Protein AF-A0A226C1H2-F1 (afdb_monomer_lite)

Radius of gyration: 16.89 Å; chains: 1; bounding box: 39×35×53 Å

pLDDT: mean 73.74, std 10.37, range [38.91, 86.12]

Sequence (134 aa):
MRVECQKGVIKIKFKDRIYLGAISGLIAGTPSKLMNYFSYKKGLTDFEYVHIAFAYLLSRTGRDKAMFKGFGVGALAFVFIYGLTSKLKEFPQSEKPLAHLLSFLDHVTFGSFCGLLVSKLGDDLLFSKTQSKK

Secondary structure (DSSP, 8-state):
-EEEEETTEEEEEB--HHHHHHHHHHHHHHHHHHHHHHHHTTT--------HHHHHHHHHH-STTHHHHHHHHHHHHHHHHHHHHTTSTTS---S-HHHHHHHHHHHHHHHHHHHHHHHHHB-GGGS-------

Foldseek 3Di:
DDWDQDPNDTAAADADLQVLLVVLLVVLVVVLVVLVVVCVVVPQDDDDDDRSVLSVCCLEVHLVPLLVVLQVVLQVVLCVCCVVVVVVPPDDDDPDPVSSVSSSVSSRSSSSSSSVSSSRRHDPNSHDPPDPDD

Organism: NCBI:txid759412

Structure (mmCIF, N/CA/C/O backbone):
data_AF-A0A226C1H2-F1
#
_entry.id   AF-A0A226C1H2-F1
#
loop_
_atom_site.group_PDB
_atom_site.id
_atom_site.type_symbol
_atom_site.label_atom_id
_atom_site.label_alt_id
_atom_site.label_comp_id
_atom_site.label_asym_id
_atom_site.label_entity_id
_atom_site.label_seq_id
_atom_site.pdbx_PDB_ins_code
_atom_site.Cartn_x
_atom_site.Cartn_y
_atom_site.Cartn_z
_atom_site.occupancy
_atom_site.B_iso_or_equiv
_atom_site.auth_seq_id
_atom_site.auth_comp_id
_atom_site.auth_asym_id
_atom_site.auth_atom_id
_atom_site.pdbx_PDB_model_num
ATOM 1 N N . MET A 1 1 ? -20.307 0.923 6.833 1.00 66.38 1 MET A N 1
ATOM 2 C CA . MET A 1 1 ? -19.634 2.233 6.990 1.00 66.38 1 MET A CA 1
ATOM 3 C C . MET A 1 1 ? -20.172 2.891 8.252 1.00 66.38 1 MET A C 1
ATOM 5 O O . MET A 1 1 ? -21.358 2.738 8.513 1.00 66.38 1 MET A O 1
ATOM 9 N N . ARG A 1 2 ? -19.331 3.543 9.060 1.00 73.69 2 ARG A N 1
ATOM 10 C CA . ARG A 1 2 ? -19.756 4.332 10.225 1.00 73.69 2 ARG A CA 1
ATOM 11 C C . ARG A 1 2 ? -19.307 5.777 10.020 1.00 73.69 2 ARG A C 1
ATOM 13 O O . ARG A 1 2 ? -18.159 6.009 9.650 1.00 73.69 2 ARG A O 1
ATOM 20 N N . VAL A 1 3 ? -20.211 6.723 10.240 1.00 71.62 3 VAL A N 1
ATOM 21 C CA . VAL A 1 3 ? -19.914 8.157 10.229 1.00 71.62 3 VAL A CA 1
ATOM 22 C C . VAL A 1 3 ? -19.953 8.629 11.675 1.00 71.62 3 VAL A C 1
ATOM 24 O O . VAL A 1 3 ? -20.978 8.492 12.336 1.00 71.62 3 VAL A O 1
ATOM 27 N N . GLU A 1 4 ? -18.830 9.122 12.186 1.00 74.94 4 GLU A N 1
ATOM 28 C CA . GLU A 1 4 ? -18.734 9.679 13.536 1.00 74.94 4 GLU A CA 1
ATOM 29 C C . GLU A 1 4 ? -18.440 11.175 13.424 1.00 74.94 4 GLU A C 1
ATOM 31 O O . GLU A 1 4 ? -17.444 11.579 12.822 1.00 74.94 4 GLU A O 1
ATOM 36 N N . CYS A 1 5 ? -19.306 12.010 13.997 1.00 60.97 5 CYS A N 1
ATOM 37 C CA . CYS A 1 5 ? -19.030 13.433 14.135 1.00 60.97 5 CYS A CA 1
ATOM 38 C C . CYS A 1 5 ? -18.299 13.644 15.463 1.00 60.97 5 CYS A C 1
ATOM 40 O O . CYS A 1 5 ? -18.883 13.482 16.534 1.00 60.97 5 CYS A O 1
ATOM 42 N N . GLN A 1 6 ? -17.007 13.967 15.403 1.00 64.31 6 GLN A N 1
ATOM 43 C CA . GLN A 1 6 ? -16.213 14.284 16.588 1.00 64.31 6 GLN A CA 1
ATOM 44 C C . GLN A 1 6 ? -15.654 15.698 16.454 1.00 64.31 6 GLN A C 1
ATOM 46 O O . GLN A 1 6 ? -14.881 15.969 15.538 1.00 64.31 6 GLN A O 1
ATOM 51 N N . LYS A 1 7 ? -16.013 16.585 17.393 1.00 69.25 7 LYS A N 1
ATOM 52 C CA . LYS A 1 7 ? -15.537 17.982 17.448 1.00 69.25 7 LYS A CA 1
ATOM 53 C C . LYS A 1 7 ? -15.734 18.754 16.127 1.00 69.25 7 LYS A C 1
ATOM 55 O O . LYS A 1 7 ? -14.828 19.442 15.676 1.00 69.25 7 LYS A O 1
ATOM 60 N N . GLY A 1 8 ? -16.890 18.596 15.480 1.00 72.81 8 GLY A N 1
ATOM 61 C CA . GLY A 1 8 ? -17.215 19.294 14.227 1.00 72.81 8 GLY A CA 1
ATOM 62 C C . GLY A 1 8 ? -16.551 18.730 12.963 1.00 72.81 8 GLY A C 1
ATOM 63 O O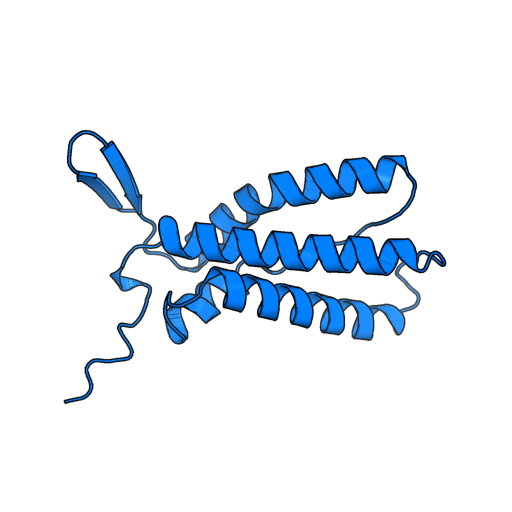 . GLY A 1 8 ? -16.794 19.248 11.879 1.00 72.81 8 GLY A O 1
ATOM 64 N N . VAL A 1 9 ? -15.756 17.657 13.067 1.00 71.50 9 VAL A N 1
ATOM 65 C CA . VAL A 1 9 ? -15.160 16.971 11.912 1.00 71.50 9 VAL A CA 1
ATOM 66 C C . VAL A 1 9 ? -15.896 15.657 11.660 1.00 71.50 9 VAL A C 1
ATOM 68 O O . VAL A 1 9 ? -15.991 14.801 12.545 1.00 71.50 9 VAL A O 1
ATOM 71 N N . ILE A 1 10 ? -16.393 15.485 10.434 1.00 75.69 10 ILE A N 1
ATOM 72 C CA . ILE A 1 10 ? -17.019 14.244 9.974 1.00 75.69 10 ILE A CA 1
ATOM 73 C C . ILE A 1 10 ? -15.911 13.214 9.713 1.00 75.69 10 ILE A C 1
ATOM 75 O O .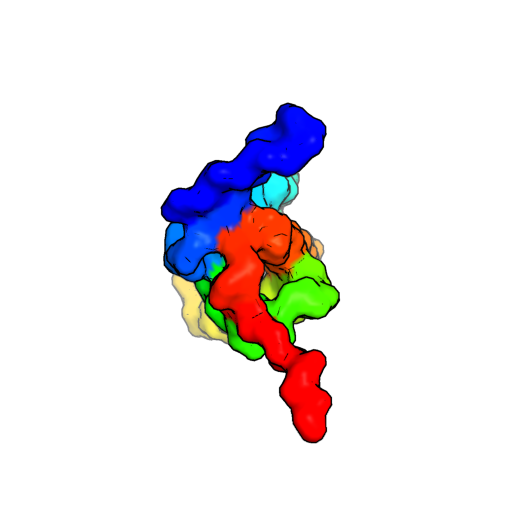 ILE A 1 10 ? -15.134 13.350 8.769 1.00 75.69 10 ILE A O 1
ATOM 79 N N . LYS A 1 11 ? -15.822 12.172 10.547 1.00 75.88 11 LYS A N 1
ATOM 80 C CA . LYS A 1 11 ? -14.921 11.031 10.336 1.00 75.88 11 LYS A CA 1
ATOM 81 C C . LYS A 1 11 ? -15.688 9.881 9.695 1.00 75.88 11 LYS A C 1
ATOM 83 O O . LYS A 1 11 ? -16.606 9.324 10.294 1.00 75.88 11 LYS A O 1
ATOM 88 N N . ILE A 1 12 ? -15.274 9.492 8.493 1.00 79.12 12 ILE A N 1
ATOM 89 C CA . ILE A 1 12 ? -15.791 8.306 7.802 1.00 79.12 12 ILE A CA 1
ATOM 90 C C . ILE A 1 12 ? -14.894 7.111 8.143 1.00 79.12 12 ILE A C 1
ATOM 92 O O . ILE A 1 12 ? -13.678 7.168 7.955 1.00 79.12 12 ILE A O 1
ATOM 96 N N . LYS A 1 13 ? -15.495 6.031 8.656 1.00 83.12 13 LYS A N 1
ATOM 97 C CA . LYS A 1 13 ? -14.813 4.791 9.045 1.00 83.12 13 LYS A CA 1
ATOM 98 C C . LYS A 1 13 ? -15.398 3.576 8.325 1.00 83.12 13 LYS A C 1
ATOM 100 O O . LYS A 1 13 ? -16.616 3.363 8.298 1.00 83.12 13 LYS A O 1
ATOM 105 N N . PHE A 1 14 ? -14.530 2.739 7.765 1.00 84.50 14 PHE A N 1
ATOM 106 C CA . PHE A 1 14 ? -14.927 1.503 7.087 1.00 84.50 14 PHE A CA 1
ATOM 107 C C . PHE A 1 14 ? -14.757 0.297 8.007 1.00 84.50 14 PHE A C 1
ATOM 109 O O . PHE A 1 14 ? -13.722 0.144 8.646 1.00 84.50 14 PHE A O 1
ATOM 116 N N . LYS A 1 15 ? -15.783 -0.559 8.052 1.00 83.75 15 LYS A N 1
ATOM 117 C CA . LYS A 1 15 ? -15.828 -1.788 8.866 1.00 83.75 15 LYS A CA 1
ATOM 118 C C . LYS A 1 15 ? -15.536 -3.060 8.078 1.00 83.75 15 LYS A C 1
ATOM 120 O O . LYS A 1 15 ? -15.393 -4.115 8.675 1.00 83.75 15 LYS A O 1
ATOM 125 N N . ASP A 1 16 ? -15.487 -2.962 6.757 1.00 83.38 16 ASP A N 1
ATOM 126 C CA . ASP A 1 16 ? -15.200 -4.086 5.879 1.00 83.38 16 ASP A CA 1
ATOM 127 C C . ASP A 1 16 ? -13.777 -3.940 5.337 1.00 83.38 16 ASP A C 1
ATOM 129 O O . ASP A 1 16 ? -13.390 -2.870 4.862 1.00 83.38 16 ASP A O 1
ATOM 133 N N . ARG A 1 17 ? -12.991 -5.013 5.450 1.00 79.81 17 ARG A N 1
ATOM 134 C CA . ARG A 1 17 ? -11.568 -5.035 5.085 1.00 79.81 17 ARG A CA 1
ATOM 135 C C . ARG A 1 17 ? -11.360 -5.013 3.574 1.00 79.81 17 ARG A C 1
ATOM 137 O O . ARG A 1 17 ? -10.382 -4.430 3.118 1.00 79.81 17 ARG A O 1
ATOM 144 N N . ILE A 1 18 ? -12.270 -5.623 2.817 1.00 81.38 18 ILE A N 1
ATOM 145 C CA . ILE A 1 18 ? -12.232 -5.679 1.356 1.00 81.38 18 ILE A CA 1
ATOM 146 C C . ILE A 1 18 ? -12.540 -4.290 0.804 1.00 81.38 18 ILE A C 1
ATOM 148 O O . ILE A 1 18 ? -11.731 -3.744 0.058 1.00 81.38 18 ILE A O 1
ATOM 152 N N . TYR A 1 19 ? -13.635 -3.663 1.247 1.00 83.56 19 TYR A N 1
ATOM 153 C CA . TYR A 1 19 ? -13.972 -2.297 0.823 1.00 83.56 19 TYR A CA 1
ATOM 154 C C . TYR A 1 19 ? -12.919 -1.276 1.260 1.00 83.56 19 TYR A C 1
ATOM 156 O O . TYR A 1 19 ? -12.549 -0.398 0.483 1.00 83.56 19 TYR A O 1
ATOM 164 N N . LEU A 1 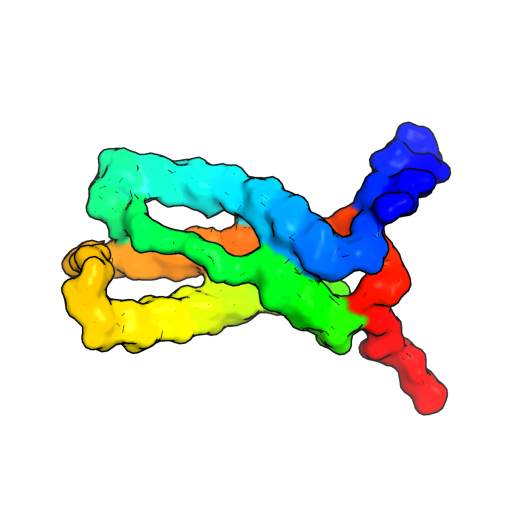20 ? -12.395 -1.401 2.483 1.00 86.12 20 LEU A N 1
ATOM 165 C CA . LEU A 1 20 ? -11.321 -0.536 2.964 1.00 86.12 20 LEU A CA 1
ATOM 166 C C . LEU A 1 20 ? -10.051 -0.696 2.120 1.00 86.12 20 LEU A C 1
ATOM 168 O O . LEU A 1 20 ? -9.450 0.307 1.743 1.00 86.12 20 LEU A O 1
ATOM 172 N N . GLY A 1 21 ? -9.648 -1.930 1.808 1.00 77.62 21 GLY A N 1
ATOM 173 C CA . GLY A 1 21 ? -8.502 -2.220 0.944 1.00 77.62 21 GLY A CA 1
ATOM 174 C C . GLY A 1 21 ? -8.687 -1.692 -0.480 1.00 77.62 21 GLY A C 1
ATOM 175 O O . GLY A 1 21 ? -7.772 -1.090 -1.033 1.00 77.62 21 GLY A O 1
ATOM 176 N N . ALA A 1 22 ? -9.883 -1.841 -1.052 1.00 81.81 22 ALA A N 1
ATOM 177 C CA . ALA A 1 22 ? -10.202 -1.340 -2.387 1.00 81.81 22 ALA A CA 1
ATOM 178 C C . ALA A 1 22 ? -10.164 0.197 -2.455 1.00 81.81 22 ALA A C 1
ATOM 180 O O . ALA A 1 22 ? -9.484 0.757 -3.310 1.00 81.81 22 ALA A O 1
ATOM 181 N N . ILE A 1 23 ? -10.830 0.891 -1.524 1.00 83.00 23 ILE A N 1
ATOM 182 C CA . ILE A 1 23 ? -10.873 2.363 -1.497 1.00 83.00 23 ILE A CA 1
ATOM 183 C C . ILE A 1 23 ? -9.493 2.946 -1.180 1.00 83.00 23 ILE A C 1
ATOM 185 O O . ILE A 1 23 ? -9.059 3.892 -1.834 1.00 83.00 23 ILE A O 1
ATOM 189 N N . SER A 1 24 ? -8.779 2.377 -0.202 1.00 81.94 24 SER A N 1
ATOM 190 C CA . SER A 1 24 ? -7.418 2.825 0.114 1.00 81.94 24 SER A CA 1
ATOM 191 C C . SER A 1 24 ? -6.457 2.590 -1.046 1.00 81.94 24 SER A C 1
ATOM 193 O O . SER A 1 24 ? -5.667 3.479 -1.336 1.00 81.94 24 SER A O 1
ATOM 195 N N . GLY A 1 25 ? -6.569 1.464 -1.756 1.00 74.69 25 GLY A N 1
ATOM 196 C CA . GLY A 1 25 ? -5.798 1.191 -2.966 1.00 74.69 25 GLY A CA 1
ATOM 197 C C . GLY A 1 25 ? -6.111 2.154 -4.108 1.00 74.69 25 GLY A C 1
ATOM 198 O O . GLY A 1 25 ? -5.190 2.648 -4.749 1.00 74.69 25 GLY A O 1
ATOM 199 N N . LEU A 1 26 ? -7.387 2.487 -4.328 1.00 80.50 26 LEU A N 1
ATOM 200 C CA . LEU A 1 26 ? -7.798 3.450 -5.353 1.00 80.50 26 LEU A CA 1
ATOM 201 C C . LEU A 1 26 ? -7.211 4.841 -5.078 1.00 80.50 26 LEU A C 1
ATOM 203 O O . LEU A 1 26 ? -6.614 5.456 -5.959 1.00 80.50 26 LEU A O 1
ATOM 207 N N . ILE A 1 27 ? -7.341 5.316 -3.836 1.00 82.06 27 ILE A N 1
ATOM 208 C CA . ILE A 1 27 ? -6.816 6.622 -3.424 1.00 82.06 27 ILE A CA 1
ATOM 209 C C . ILE A 1 27 ? -5.285 6.602 -3.473 1.00 82.06 27 ILE A C 1
ATOM 211 O O . ILE A 1 27 ? -4.683 7.538 -4.002 1.00 82.06 27 ILE A O 1
ATOM 215 N N 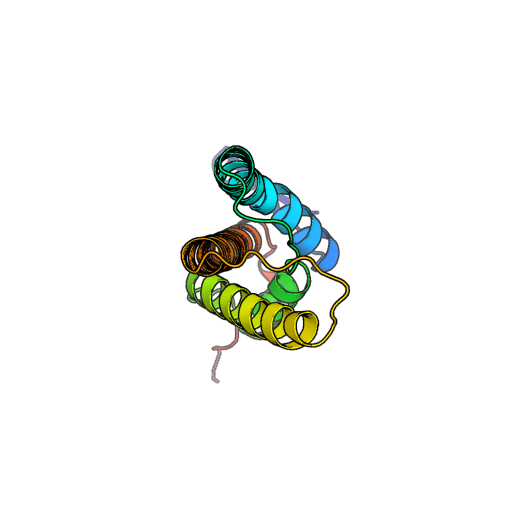. ALA A 1 28 ? -4.657 5.525 -2.986 1.00 76.25 28 ALA A N 1
ATOM 216 C CA . ALA A 1 28 ? -3.207 5.389 -2.983 1.00 76.25 28 ALA A CA 1
ATOM 217 C C . ALA A 1 28 ? -2.598 5.233 -4.374 1.00 76.25 28 ALA A C 1
ATOM 219 O O . ALA A 1 28 ? -1.453 5.622 -4.579 1.00 76.25 28 ALA A O 1
ATOM 220 N N . GLY A 1 29 ? -3.371 4.727 -5.331 1.00 69.81 29 GLY A N 1
ATOM 221 C CA . GLY A 1 29 ? -2.940 4.593 -6.715 1.00 69.81 29 GLY A CA 1
ATOM 222 C C . GLY A 1 29 ? -2.803 5.937 -7.417 1.00 69.81 29 GLY A C 1
ATOM 223 O O . GLY A 1 29 ? -2.073 6.028 -8.387 1.00 69.81 29 GLY A O 1
ATOM 224 N N . THR A 1 30 ? -3.454 7.003 -6.945 1.00 74.56 30 THR A N 1
ATOM 225 C CA . THR A 1 30 ? -3.369 8.331 -7.583 1.00 74.56 30 THR A CA 1
ATOM 226 C C . THR A 1 30 ? -1.945 8.906 -7.592 1.00 74.56 30 THR A C 1
ATOM 228 O O . THR A 1 30 ? -1.468 9.259 -8.671 1.00 74.56 30 THR A O 1
ATOM 231 N N . PRO A 1 31 ? -1.226 8.995 -6.452 1.00 67.31 31 PRO A N 1
ATOM 232 C CA . PRO A 1 31 ? 0.159 9.462 -6.452 1.00 67.31 31 PRO A CA 1
ATOM 233 C C . PRO A 1 31 ? 1.108 8.512 -7.191 1.00 67.31 31 PRO A C 1
ATOM 235 O O . PRO A 1 31 ? 1.974 8.995 -7.914 1.00 67.31 31 PRO A O 1
ATOM 238 N N . SER A 1 32 ? 0.925 7.193 -7.085 1.00 66.19 32 SER A N 1
ATOM 239 C CA . SER A 1 32 ? 1.766 6.223 -7.803 1.00 66.19 32 SER A CA 1
ATOM 240 C C . SER A 1 32 ? 1.547 6.276 -9.312 1.00 66.19 32 SER A C 1
ATOM 242 O O . SER A 1 32 ? 2.512 6.330 -10.059 1.00 66.19 32 SER A O 1
ATOM 244 N N . LYS A 1 33 ? 0.307 6.450 -9.782 1.00 68.75 33 LYS A N 1
ATOM 245 C CA . LYS A 1 33 ? 0.003 6.732 -11.194 1.00 68.75 33 LYS A CA 1
ATOM 246 C C . LYS A 1 33 ? 0.560 8.067 -11.659 1.00 68.75 33 LYS A C 1
ATOM 248 O O . LYS A 1 33 ? 0.944 8.180 -12.815 1.00 68.75 33 LYS A O 1
ATOM 253 N N . LEU A 1 34 ? 0.606 9.076 -10.791 1.00 70.81 34 LEU A N 1
ATOM 254 C CA . LEU A 1 34 ? 1.213 10.363 -11.114 1.00 70.81 34 LEU A CA 1
ATOM 255 C C . LEU A 1 34 ? 2.736 10.233 -11.263 1.00 70.81 34 LEU A C 1
ATOM 257 O O . LEU A 1 34 ? 3.292 10.713 -12.249 1.00 70.81 34 LEU A O 1
ATOM 261 N N . MET A 1 35 ? 3.405 9.547 -10.334 1.00 65.38 35 MET A N 1
ATOM 262 C CA . MET A 1 35 ? 4.839 9.243 -10.423 1.00 65.38 35 MET A CA 1
ATOM 263 C C . MET A 1 35 ? 5.143 8.365 -11.641 1.00 65.38 35 MET A C 1
ATOM 265 O O . MET A 1 35 ? 6.019 8.706 -12.436 1.00 65.38 35 MET A O 1
ATOM 269 N N . ASN A 1 36 ? 4.339 7.327 -11.866 1.00 65.75 36 ASN A N 1
ATOM 270 C CA . ASN A 1 36 ? 4.440 6.465 -13.032 1.00 65.75 36 ASN A CA 1
ATOM 271 C C . ASN A 1 36 ? 4.159 7.231 -14.330 1.00 65.75 36 ASN A C 1
ATOM 273 O O . ASN A 1 36 ? 4.834 6.989 -15.313 1.00 65.75 36 ASN A O 1
ATOM 277 N N . TYR A 1 37 ? 3.250 8.211 -14.362 1.00 64.94 37 TYR A N 1
ATOM 278 C CA . TYR A 1 37 ? 3.022 9.065 -15.536 1.00 64.94 37 TYR A CA 1
ATOM 279 C C . TYR A 1 37 ? 4.256 9.912 -15.878 1.00 64.94 37 TYR A C 1
ATOM 281 O O . TYR A 1 37 ? 4.628 10.033 -17.048 1.00 64.94 37 TYR A O 1
ATOM 289 N N . PHE A 1 38 ? 4.943 10.456 -14.868 1.00 69.50 38 PHE A N 1
ATOM 290 C CA . PHE A 1 38 ? 6.221 11.142 -15.075 1.00 69.50 38 PHE A CA 1
ATOM 291 C C . PHE A 1 38 ? 7.326 10.186 -15.550 1.00 69.50 38 PHE A C 1
ATOM 293 O O . PHE A 1 38 ? 8.127 10.563 -16.409 1.00 69.50 38 PHE A O 1
ATOM 300 N N . SER A 1 39 ? 7.354 8.955 -15.037 1.00 59.12 39 SER A N 1
ATOM 301 C CA . SER A 1 39 ? 8.287 7.899 -15.454 1.00 59.12 39 SER A CA 1
ATOM 302 C C . SER A 1 39 ? 7.979 7.365 -16.860 1.00 59.12 39 SER A C 1
ATOM 304 O O . SER A 1 39 ? 8.890 7.143 -17.655 1.00 59.12 39 SER A O 1
ATOM 306 N N . TYR A 1 40 ? 6.703 7.262 -17.226 1.00 59.31 40 TYR A N 1
ATOM 307 C CA . TYR A 1 40 ? 6.206 6.819 -18.526 1.00 59.31 40 TYR A CA 1
ATOM 308 C C . TYR A 1 40 ? 6.482 7.853 -19.616 1.00 59.31 40 TYR A C 1
ATOM 310 O O . TYR A 1 40 ? 6.958 7.499 -20.691 1.00 59.31 40 TYR A O 1
ATOM 318 N N . LYS A 1 41 ? 6.331 9.156 -19.324 1.00 61.38 41 LYS A N 1
ATOM 319 C CA . LYS A 1 41 ? 6.794 10.225 -20.231 1.00 61.38 41 LYS A CA 1
ATOM 320 C C . LYS A 1 41 ? 8.297 10.156 -20.528 1.00 61.38 41 LYS A C 1
ATOM 322 O O . LYS A 1 41 ? 8.746 10.734 -21.514 1.00 61.38 41 LYS A O 1
ATOM 327 N N . LYS A 1 42 ? 9.069 9.465 -19.685 1.00 65.88 42 LYS A N 1
ATOM 328 C CA . LYS A 1 42 ? 10.499 9.184 -19.871 1.00 65.88 42 LYS A CA 1
ATOM 329 C C . LYS A 1 42 ? 10.777 7.761 -20.397 1.00 65.88 42 LYS A C 1
ATOM 331 O O . LYS A 1 42 ? 11.944 7.411 -20.573 1.00 65.88 42 LYS A O 1
ATOM 336 N N . GLY A 1 43 ? 9.734 6.966 -20.663 1.00 58.28 43 GLY A N 1
ATOM 337 C CA . GLY A 1 43 ? 9.796 5.601 -21.193 1.00 58.28 43 GLY A CA 1
ATOM 338 C C . GLY A 1 43 ? 10.385 4.577 -20.221 1.00 58.28 43 GLY A C 1
ATOM 339 O O . GLY A 1 43 ? 11.261 3.814 -20.626 1.00 58.28 43 GLY A O 1
ATOM 340 N N . LEU A 1 44 ? 10.003 4.620 -18.936 1.00 57.12 44 LEU A N 1
ATOM 341 C CA . LEU A 1 44 ? 10.688 3.860 -17.880 1.00 57.12 44 LEU A CA 1
ATOM 342 C C . LEU A 1 44 ? 9.897 2.688 -17.261 1.00 57.12 44 LEU A C 1
ATOM 344 O O . LEU A 1 44 ? 10.565 1.756 -16.832 1.00 57.12 44 LEU A O 1
ATOM 348 N N . THR A 1 45 ? 8.559 2.666 -17.168 1.00 55.66 45 THR A N 1
ATOM 349 C CA . THR A 1 45 ? 7.867 1.667 -16.307 1.00 55.66 45 THR A CA 1
ATOM 350 C C . THR A 1 45 ? 6.399 1.381 -16.667 1.00 55.66 45 THR A C 1
ATOM 352 O O . THR A 1 45 ? 5.665 2.316 -16.971 1.00 55.66 45 THR A O 1
ATOM 355 N N . ASP A 1 46 ? 5.967 0.116 -16.492 1.00 51.59 46 ASP A N 1
ATOM 356 C CA . ASP A 1 46 ? 4.574 -0.378 -16.530 1.00 51.59 46 ASP A CA 1
ATOM 357 C C . ASP A 1 46 ? 4.418 -1.524 -15.491 1.00 51.59 46 ASP A C 1
ATOM 359 O O . ASP A 1 46 ? 5.228 -2.438 -15.555 1.00 51.59 46 ASP A O 1
ATOM 363 N N . PHE A 1 47 ? 3.483 -1.454 -14.515 1.00 51.81 47 PHE A N 1
ATOM 364 C CA . PHE A 1 47 ? 2.855 -2.528 -13.669 1.00 51.81 47 PHE A CA 1
ATOM 365 C C . PHE A 1 47 ? 2.545 -2.082 -12.213 1.00 51.81 47 PHE A C 1
ATOM 367 O O . PHE A 1 47 ? 3.398 -1.502 -11.546 1.00 51.81 47 PHE A O 1
ATOM 374 N N . GLU A 1 48 ? 1.357 -2.433 -11.680 1.00 55.06 48 GLU A N 1
ATOM 375 C CA . GLU A 1 48 ? 0.932 -2.237 -10.267 1.00 55.06 48 GLU A CA 1
ATOM 376 C C . GLU A 1 48 ? -0.019 -3.363 -9.779 1.00 55.06 48 GLU A C 1
ATOM 378 O O . GLU A 1 48 ? -0.702 -3.941 -10.618 1.00 55.06 48 GLU A O 1
ATOM 383 N N . TYR A 1 49 ? -0.067 -3.659 -8.451 1.00 55.16 49 TYR A N 1
ATOM 384 C CA . TYR A 1 49 ? -1.273 -3.890 -7.588 1.00 55.16 49 TYR A CA 1
ATOM 385 C C . TYR A 1 49 ? -1.065 -4.807 -6.339 1.00 55.16 49 TYR A C 1
ATOM 387 O O . TYR A 1 49 ? -1.130 -6.025 -6.471 1.00 55.16 49 TYR A O 1
ATOM 395 N N . VAL A 1 50 ? -0.994 -4.263 -5.094 1.00 61.88 50 VAL A N 1
ATOM 396 C CA . VAL A 1 50 ? -1.103 -5.041 -3.808 1.00 61.88 50 VAL A CA 1
ATOM 397 C C . VAL A 1 50 ? -1.760 -4.263 -2.637 1.00 61.88 50 VAL A C 1
ATOM 399 O O . VAL A 1 50 ? -1.096 -3.779 -1.726 1.00 61.88 50 VAL A O 1
ATOM 402 N N . HIS A 1 51 ? -3.088 -4.136 -2.617 1.00 66.88 51 HIS A N 1
ATOM 403 C CA . HIS A 1 51 ? -3.807 -3.236 -1.685 1.00 66.88 51 HIS A CA 1
ATOM 404 C C . HIS A 1 51 ? -4.806 -3.969 -0.767 1.00 66.88 51 HIS A C 1
ATOM 406 O O . HIS A 1 51 ? -4.920 -3.646 0.416 1.00 66.88 51 HIS A O 1
ATOM 412 N N . ILE A 1 52 ? -5.438 -5.051 -1.237 1.00 70.56 52 ILE A N 1
ATOM 413 C CA . ILE A 1 52 ? -6.293 -5.910 -0.391 1.00 70.56 52 ILE A CA 1
ATOM 414 C C . ILE A 1 52 ? -5.456 -6.636 0.674 1.00 70.56 52 ILE A C 1
ATOM 416 O O . ILE A 1 52 ? -5.823 -6.654 1.851 1.00 70.56 52 ILE A O 1
ATOM 420 N N . ALA A 1 53 ? -4.287 -7.165 0.296 1.00 74.12 53 ALA A N 1
ATOM 421 C CA . ALA A 1 53 ? -3.362 -7.822 1.224 1.00 74.12 53 ALA A CA 1
ATOM 422 C C . ALA A 1 53 ? -2.942 -6.898 2.384 1.00 74.12 53 ALA A C 1
ATOM 424 O O . ALA A 1 53 ? -2.763 -7.354 3.515 1.00 74.12 53 ALA A O 1
ATOM 425 N N . PHE A 1 54 ? -2.880 -5.587 2.127 1.00 72.19 54 PHE A N 1
ATOM 426 C CA . PHE A 1 54 ? -2.545 -4.567 3.115 1.00 72.19 54 PHE A CA 1
ATOM 427 C C . PHE A 1 54 ? -3.558 -4.480 4.256 1.00 72.19 54 PHE A C 1
ATOM 429 O O . PHE A 1 54 ? -3.195 -4.474 5.438 1.00 72.19 54 PHE A O 1
ATOM 436 N N . ALA A 1 55 ? -4.844 -4.451 3.902 1.00 74.31 55 ALA A N 1
ATOM 437 C CA . ALA A 1 55 ? -5.931 -4.399 4.868 1.00 74.31 55 ALA A CA 1
ATOM 438 C C . ALA A 1 55 ? -5.933 -5.640 5.771 1.00 74.31 55 ALA A C 1
ATOM 440 O O . ALA A 1 55 ? -6.111 -5.521 6.986 1.00 74.31 55 ALA A O 1
ATOM 441 N N . TYR A 1 56 ? -5.661 -6.822 5.210 1.00 79.81 56 TYR A N 1
ATOM 442 C CA . TYR A 1 56 ? -5.552 -8.065 5.978 1.00 79.81 56 TYR A CA 1
ATOM 443 C C . TYR A 1 56 ? -4.332 -8.092 6.900 1.00 79.81 56 TYR A C 1
ATOM 445 O O . TYR A 1 56 ? -4.465 -8.471 8.068 1.00 79.81 56 TYR A O 1
ATOM 453 N N . LEU A 1 57 ? -3.168 -7.652 6.413 1.00 81.81 57 LEU A N 1
ATOM 454 C CA . LEU A 1 57 ? -1.943 -7.598 7.206 1.00 81.81 57 LEU A CA 1
ATOM 455 C C . LEU A 1 57 ? -2.112 -6.695 8.431 1.00 81.81 57 LEU A C 1
ATOM 457 O O . LEU A 1 57 ? -1.837 -7.128 9.550 1.00 81.81 57 LEU A O 1
ATOM 461 N N . LEU A 1 58 ? -2.592 -5.462 8.248 1.00 79.50 58 LEU A N 1
ATOM 462 C CA . LEU A 1 58 ? -2.777 -4.522 9.359 1.00 79.50 58 LEU A CA 1
ATOM 463 C C . LEU A 1 58 ? -3.874 -4.983 10.319 1.00 79.50 58 LEU A C 1
ATOM 465 O O . LEU A 1 58 ? -3.751 -4.795 11.528 1.00 79.50 58 LEU A O 1
ATOM 469 N N . SER A 1 59 ? -4.914 -5.647 9.811 1.00 77.50 59 SER A N 1
ATOM 470 C CA . SER A 1 59 ? -5.965 -6.212 10.661 1.00 77.50 59 SER A CA 1
ATOM 471 C C . SER A 1 59 ? -5.447 -7.299 11.613 1.00 77.50 59 SER A C 1
ATOM 473 O O . SER A 1 59 ? -5.956 -7.426 12.726 1.00 77.50 59 SER A O 1
ATOM 475 N N . ARG A 1 60 ? -4.445 -8.083 11.187 1.00 81.62 60 ARG A N 1
ATOM 476 C CA . ARG A 1 60 ? -3.834 -9.155 11.994 1.00 81.62 60 ARG A CA 1
ATOM 477 C C . ARG A 1 60 ? -2.659 -8.691 12.848 1.00 81.62 60 ARG A C 1
ATOM 479 O O . ARG A 1 60 ? -2.515 -9.145 13.975 1.00 81.62 60 ARG A O 1
ATOM 486 N N . THR A 1 61 ? -1.813 -7.821 12.307 1.00 81.56 61 THR A N 1
ATOM 487 C CA . THR A 1 61 ? -0.551 -7.415 12.946 1.00 81.56 61 THR A CA 1
ATOM 488 C C . THR A 1 61 ? -0.664 -6.122 13.743 1.00 81.56 61 THR A C 1
ATOM 490 O O . THR A 1 61 ? 0.299 -5.755 14.404 1.00 81.56 61 THR A O 1
ATOM 493 N N . GLY A 1 62 ? -1.798 -5.420 13.670 1.00 78.25 62 GLY A N 1
ATOM 494 C CA . GLY A 1 62 ? -1.994 -4.125 14.315 1.00 78.25 62 GLY A CA 1
ATOM 495 C C . GLY A 1 62 ? -1.543 -2.935 13.458 1.0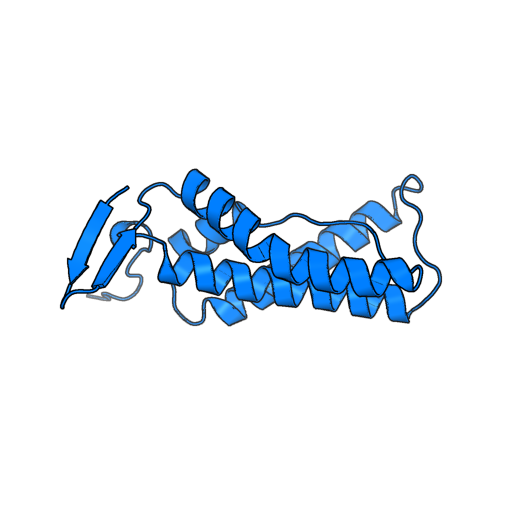0 78.25 62 GLY A C 1
ATOM 496 O O . GLY A 1 62 ? -0.836 -3.070 12.456 1.00 78.25 62 GLY A O 1
ATOM 497 N N . ARG A 1 63 ? -1.985 -1.736 13.862 1.00 81.19 63 ARG A N 1
ATOM 498 C CA . ARG A 1 63 ? -1.721 -0.449 13.179 1.00 81.19 63 ARG A CA 1
ATOM 499 C C . ARG A 1 63 ? -0.408 0.221 13.571 1.00 81.19 63 ARG A C 1
ATOM 501 O O . ARG A 1 63 ? -0.064 1.269 13.021 1.00 81.19 63 ARG A O 1
ATOM 508 N N . ASP A 1 64 ? 0.315 -0.351 14.520 1.00 79.69 64 ASP A N 1
ATOM 509 C CA . ASP A 1 64 ? 1.650 0.099 14.880 1.00 79.69 64 ASP A CA 1
ATOM 510 C C . ASP A 1 64 ? 2.544 0.106 13.638 1.00 79.69 64 ASP A C 1
ATOM 512 O O . ASP A 1 64 ? 2.537 -0.826 12.830 1.00 79.69 64 ASP A O 1
ATOM 516 N N . LYS A 1 65 ? 3.267 1.215 13.451 1.00 83.44 65 LYS A N 1
ATOM 517 C CA . LYS A 1 65 ? 4.199 1.405 12.333 1.00 83.44 65 LYS A CA 1
ATOM 518 C C . LYS A 1 65 ? 3.584 1.043 10.965 1.00 83.44 65 LYS A C 1
ATOM 520 O O . LYS A 1 65 ? 4.288 0.538 10.095 1.00 83.44 65 LYS A O 1
ATOM 525 N N . ALA A 1 66 ? 2.290 1.321 10.755 1.00 80.19 66 ALA A N 1
ATOM 526 C CA . ALA A 1 66 ? 1.553 0.932 9.545 1.00 80.19 66 ALA A CA 1
ATOM 527 C C . ALA A 1 66 ? 2.224 1.383 8.237 1.00 80.19 66 ALA A C 1
ATOM 529 O O . ALA A 1 66 ? 2.149 0.672 7.243 1.00 80.19 66 ALA A O 1
ATOM 530 N N . MET A 1 67 ? 2.923 2.520 8.258 1.00 75.44 67 MET A N 1
ATOM 531 C CA . MET A 1 67 ? 3.720 3.012 7.133 1.00 75.44 67 MET A CA 1
ATOM 532 C C . MET A 1 67 ? 4.939 2.124 6.829 1.00 75.44 67 MET A C 1
ATOM 534 O O . MET A 1 67 ? 5.197 1.831 5.671 1.00 75.44 67 MET A O 1
ATOM 538 N N . PHE A 1 68 ? 5.663 1.646 7.847 1.00 76.62 68 PHE A N 1
ATOM 539 C CA . PHE A 1 68 ? 6.807 0.739 7.667 1.00 76.62 68 PHE A CA 1
ATOM 540 C C . PHE A 1 68 ? 6.366 -0.675 7.290 1.00 76.62 68 PHE A C 1
ATOM 542 O O . PHE A 1 68 ? 7.005 -1.326 6.469 1.00 76.62 68 PHE A O 1
ATOM 549 N N . LYS A 1 69 ? 5.241 -1.144 7.846 1.00 81.19 69 LYS A N 1
ATOM 550 C CA . LYS A 1 69 ? 4.585 -2.365 7.360 1.00 81.19 69 LYS A CA 1
ATOM 551 C C . LYS A 1 69 ? 4.212 -2.181 5.886 1.00 81.19 69 LYS A C 1
ATOM 553 O O . LYS A 1 69 ? 4.496 -3.065 5.082 1.00 81.19 69 LYS A O 1
ATOM 558 N N . GLY A 1 70 ? 3.669 -0.996 5.565 1.00 76.25 70 GLY A N 1
ATOM 559 C CA . GLY A 1 70 ? 3.467 -0.379 4.243 1.00 76.25 70 GLY A CA 1
ATOM 560 C C . GLY A 1 70 ? 4.573 -0.675 3.250 1.00 76.25 70 GLY A C 1
ATOM 561 O O . GLY A 1 70 ? 4.428 -1.458 2.312 1.00 76.25 70 GLY A O 1
ATOM 562 N N . PHE A 1 71 ? 5.698 -0.043 3.546 1.00 80.38 71 PHE A N 1
ATOM 563 C CA . PHE A 1 71 ? 6.974 -0.184 2.877 1.00 80.38 71 PHE A CA 1
ATOM 564 C C . PHE A 1 71 ? 7.364 -1.652 2.675 1.00 80.38 71 PHE A C 1
ATOM 566 O O . PHE A 1 71 ? 7.643 -2.062 1.553 1.00 80.38 71 PHE A O 1
ATOM 573 N N . GLY A 1 72 ? 7.356 -2.456 3.745 1.00 82.94 72 GLY A N 1
ATOM 574 C CA . GLY A 1 72 ? 7.844 -3.836 3.705 1.00 82.94 72 GLY A CA 1
ATOM 575 C C . GLY A 1 72 ? 7.029 -4.735 2.778 1.00 82.94 72 GLY A C 1
ATOM 576 O O . GLY A 1 72 ? 7.598 -5.498 2.003 1.00 82.94 72 GLY A O 1
ATOM 577 N N . VAL A 1 73 ? 5.701 -4.616 2.804 1.00 82.94 73 VAL A N 1
ATOM 578 C CA . VAL A 1 73 ? 4.840 -5.383 1.894 1.00 82.94 73 VAL A CA 1
ATOM 579 C C . VAL A 1 73 ? 4.922 -4.866 0.463 1.00 82.94 73 VAL A C 1
ATOM 581 O O . VAL A 1 73 ? 4.932 -5.688 -0.446 1.00 82.94 73 VAL A O 1
ATOM 584 N N . GLY A 1 74 ? 5.050 -3.553 0.246 1.00 79.75 74 GLY A N 1
ATOM 585 C CA . GLY A 1 74 ? 5.316 -2.999 -1.086 1.00 79.75 74 GLY A CA 1
ATOM 586 C C . GLY A 1 74 ? 6.626 -3.527 -1.684 1.00 79.75 74 GLY A C 1
ATOM 587 O O . GLY A 1 74 ? 6.647 -3.997 -2.818 1.00 79.75 74 GLY A O 1
ATOM 588 N N . ALA A 1 75 ? 7.700 -3.547 -0.890 1.00 82.94 75 ALA A N 1
ATOM 589 C CA . ALA A 1 75 ? 8.999 -4.083 -1.288 1.00 82.94 75 ALA A CA 1
ATOM 590 C C . ALA A 1 75 ? 8.955 -5.595 -1.574 1.00 82.94 75 ALA A C 1
ATOM 592 O O . ALA A 1 75 ? 9.460 -6.044 -2.600 1.00 82.94 75 ALA A O 1
ATOM 593 N N . LEU A 1 76 ? 8.324 -6.385 -0.696 1.00 84.88 76 LEU A N 1
ATOM 594 C CA . LEU A 1 76 ? 8.173 -7.831 -0.896 1.00 84.88 76 LEU A CA 1
ATOM 595 C C . LEU A 1 76 ? 7.321 -8.150 -2.123 1.00 84.88 76 LEU A C 1
ATOM 597 O O . LEU A 1 76 ? 7.672 -9.042 -2.890 1.00 84.88 76 LEU A O 1
ATOM 601 N N . ALA A 1 77 ? 6.230 -7.411 -2.325 1.00 80.94 77 ALA A N 1
ATOM 602 C CA . ALA A 1 77 ? 5.395 -7.529 -3.509 1.00 80.94 77 ALA A CA 1
ATOM 603 C C . ALA A 1 77 ? 6.194 -7.266 -4.784 1.00 80.94 77 ALA A C 1
ATOM 605 O O . ALA A 1 77 ? 6.118 -8.062 -5.714 1.00 80.94 77 ALA A O 1
ATOM 606 N N . PHE A 1 78 ? 6.995 -6.198 -4.802 1.00 81.12 78 PHE A N 1
ATOM 607 C CA . PHE A 1 78 ? 7.871 -5.896 -5.925 1.00 81.12 78 PHE A CA 1
ATOM 608 C C . PHE A 1 78 ? 8.848 -7.044 -6.193 1.00 81.12 78 PHE A C 1
ATOM 610 O O . PHE A 1 78 ? 8.882 -7.551 -7.305 1.00 81.12 78 PHE A O 1
ATOM 617 N N . VAL A 1 79 ? 9.593 -7.509 -5.183 1.00 83.19 79 VAL A N 1
ATOM 618 C CA . VAL A 1 79 ? 10.563 -8.607 -5.355 1.00 83.19 79 VAL A CA 1
ATOM 619 C C . VAL A 1 79 ? 9.881 -9.879 -5.855 1.00 83.19 79 VAL A C 1
ATOM 621 O O . VAL A 1 79 ? 10.412 -10.554 -6.732 1.00 83.19 79 VAL A O 1
ATOM 624 N N . PHE A 1 80 ? 8.701 -10.202 -5.328 1.00 83.94 80 PHE A N 1
ATOM 625 C CA . PHE A 1 80 ? 7.958 -11.393 -5.719 1.00 83.94 80 PHE A CA 1
ATOM 626 C C . PHE A 1 80 ? 7.442 -11.294 -7.156 1.00 83.94 80 PHE A C 1
ATOM 628 O O . PHE A 1 80 ? 7.704 -12.188 -7.956 1.00 83.94 80 PHE A O 1
ATOM 635 N N . ILE A 1 81 ? 6.766 -10.193 -7.503 1.00 76.31 81 ILE A N 1
ATOM 636 C CA . ILE A 1 81 ? 6.232 -9.963 -8.849 1.00 76.31 81 ILE A CA 1
ATOM 637 C C . ILE A 1 81 ? 7.384 -9.904 -9.845 1.00 76.31 81 ILE A C 1
ATOM 639 O O . ILE A 1 81 ? 7.387 -10.694 -10.775 1.00 76.31 81 ILE A O 1
ATOM 643 N N . TYR A 1 82 ? 8.395 -9.061 -9.622 1.00 74.06 82 TYR A N 1
ATOM 644 C CA . TYR A 1 82 ? 9.536 -8.922 -10.530 1.00 74.06 82 TYR A CA 1
ATOM 645 C C . TYR A 1 82 ? 10.343 -10.223 -10.652 1.00 74.06 82 TYR A C 1
ATOM 647 O O . TYR A 1 82 ? 10.786 -10.596 -11.738 1.00 74.06 82 TYR A O 1
ATOM 655 N N . GLY A 1 83 ? 10.512 -10.954 -9.548 1.00 79.12 83 GLY A N 1
ATOM 656 C CA . GLY A 1 83 ? 11.194 -12.247 -9.525 1.00 79.12 83 GLY A CA 1
ATOM 657 C C . GLY A 1 83 ? 10.452 -13.338 -10.302 1.00 79.12 83 GLY A C 1
ATOM 658 O O . GLY A 1 83 ? 11.090 -14.135 -10.985 1.00 79.12 83 GLY A O 1
ATOM 659 N N . LEU A 1 84 ? 9.118 -13.359 -10.250 1.00 78.62 84 LEU A N 1
ATOM 660 C CA . LEU A 1 84 ? 8.290 -14.306 -11.004 1.00 78.62 84 LEU A CA 1
ATOM 661 C C . LEU A 1 84 ? 8.122 -13.896 -12.466 1.00 78.62 84 LEU A C 1
ATOM 663 O O . LEU A 1 84 ? 8.309 -14.718 -13.360 1.00 78.62 84 LEU A O 1
ATOM 667 N N . THR A 1 85 ? 7.802 -12.630 -12.729 1.00 73.44 85 THR A N 1
ATOM 668 C CA . THR A 1 85 ? 7.551 -12.136 -14.086 1.00 73.44 85 THR A CA 1
ATOM 669 C C . THR A 1 85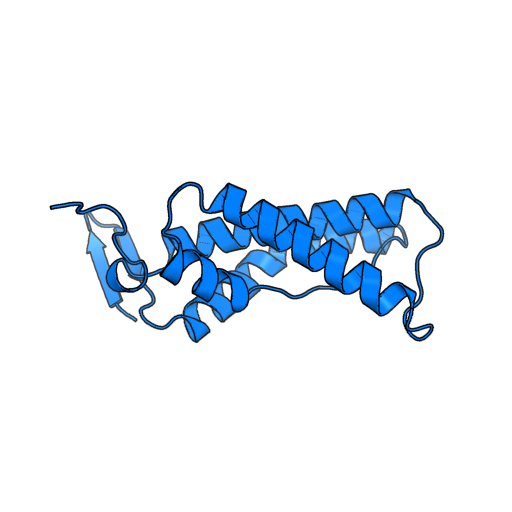 ? 8.825 -12.047 -14.912 1.00 73.44 85 THR A C 1
ATOM 671 O O . THR A 1 85 ? 8.757 -12.272 -16.109 1.00 73.44 85 THR A O 1
ATOM 674 N N . SER A 1 86 ? 10.005 -11.860 -14.311 1.00 68.62 86 SER A N 1
ATOM 675 C CA . SER A 1 86 ? 11.285 -11.960 -15.041 1.00 68.62 86 SER A CA 1
ATOM 676 C C . SER A 1 86 ? 11.540 -13.338 -15.661 1.00 68.62 86 SER A C 1
ATOM 678 O O . SER A 1 86 ? 12.300 -13.457 -16.621 1.00 68.62 86 SER A O 1
ATOM 680 N N . LYS A 1 87 ? 10.907 -14.395 -15.139 1.00 69.88 87 LYS A N 1
ATOM 681 C CA . LYS A 1 87 ? 10.955 -15.742 -15.729 1.00 69.88 87 LYS A CA 1
ATOM 682 C C . LYS A 1 87 ? 9.901 -15.948 -16.815 1.00 69.88 87 LYS A C 1
ATOM 684 O O . LYS A 1 87 ? 10.062 -16.834 -17.652 1.00 69.88 87 LYS A O 1
ATOM 689 N N . LEU A 1 88 ? 8.853 -15.130 -16.821 1.00 69.75 88 LEU A N 1
ATOM 690 C CA . LEU A 1 88 ? 7.777 -15.150 -17.800 1.00 69.75 88 LEU A CA 1
ATOM 691 C C . LEU A 1 88 ? 8.111 -14.111 -18.880 1.00 69.75 88 LEU A C 1
ATOM 693 O O . LEU A 1 88 ? 7.837 -12.928 -18.717 1.00 69.75 88 LEU A O 1
ATOM 697 N N . LYS A 1 89 ? 8.711 -14.545 -19.996 1.00 65.19 89 LYS A N 1
ATOM 698 C CA . LYS A 1 89 ? 9.132 -13.701 -21.146 1.00 65.19 89 LYS A CA 1
ATOM 699 C C . LYS A 1 89 ? 8.029 -12.825 -21.781 1.00 65.19 89 LYS A C 1
ATOM 701 O O . LYS A 1 89 ? 8.289 -12.149 -22.769 1.00 65.19 89 LYS A O 1
ATOM 706 N N . GLU A 1 90 ? 6.812 -12.854 -21.255 1.00 62.28 90 GLU A N 1
ATOM 707 C CA . GLU A 1 90 ? 5.640 -12.154 -21.779 1.00 62.28 90 GLU A CA 1
ATOM 708 C C . GLU A 1 90 ? 5.580 -10.673 -21.387 1.00 62.28 90 GLU A C 1
ATOM 710 O O . GLU A 1 90 ? 4.830 -9.914 -21.996 1.00 62.28 90 GLU A O 1
ATOM 715 N N . PHE A 1 91 ? 6.383 -10.236 -20.412 1.00 62.50 91 PHE A N 1
ATOM 716 C CA . PHE A 1 91 ? 6.388 -8.846 -19.966 1.00 62.50 91 PHE A CA 1
ATOM 717 C C . PHE A 1 91 ? 7.652 -8.118 -20.430 1.00 62.50 91 PHE A C 1
ATOM 719 O O . PHE A 1 91 ? 8.754 -8.539 -20.065 1.00 62.50 91 PHE A O 1
ATOM 726 N N . PRO A 1 92 ? 7.531 -7.030 -21.216 1.00 60.69 92 PRO A N 1
ATOM 727 C CA . PRO A 1 92 ? 8.689 -6.264 -21.652 1.00 60.69 92 PRO A CA 1
ATOM 728 C C . PRO A 1 92 ? 9.390 -5.673 -20.425 1.00 60.69 92 PRO A C 1
ATOM 730 O O . PRO A 1 92 ? 8.859 -4.802 -19.738 1.00 60.69 92 PRO A O 1
ATOM 733 N N . GLN A 1 93 ? 10.587 -6.173 -20.122 1.00 65.00 93 GLN A N 1
ATOM 734 C CA . GLN A 1 93 ? 11.429 -5.602 -19.080 1.00 65.00 93 GLN A CA 1
ATOM 735 C C . GLN A 1 93 ? 12.218 -4.436 -19.667 1.00 65.00 93 GLN A C 1
ATOM 737 O O . GLN A 1 93 ? 12.830 -4.554 -20.726 1.00 65.00 93 GLN A O 1
ATOM 742 N N . SER A 1 94 ? 12.215 -3.299 -18.976 1.00 68.19 94 SER A N 1
ATOM 743 C CA . SER A 1 94 ? 13.105 -2.198 -19.335 1.00 68.19 94 SER A CA 1
ATOM 744 C C . SER A 1 94 ? 14.550 -2.608 -19.053 1.00 68.19 94 SER A C 1
ATOM 746 O O . SER A 1 94 ? 14.868 -2.950 -17.925 1.00 68.19 94 SER A O 1
ATOM 748 N N . GLU A 1 95 ? 15.451 -2.485 -20.028 1.00 71.06 95 GLU A N 1
ATOM 749 C CA . GLU A 1 95 ? 16.886 -2.775 -19.843 1.00 71.06 95 GLU A CA 1
ATOM 750 C C . GLU A 1 95 ? 17.617 -1.729 -18.979 1.00 71.06 95 GLU A C 1
ATOM 752 O O . GLU A 1 95 ? 18.778 -1.893 -18.604 1.00 71.06 95 GLU A O 1
ATOM 757 N N . LYS A 1 96 ? 16.950 -0.613 -18.659 1.00 78.69 96 LYS A N 1
ATOM 758 C CA . LYS A 1 96 ? 17.545 0.485 -17.892 1.00 78.69 96 LYS A CA 1
ATOM 759 C C . LYS A 1 96 ? 17.516 0.168 -16.390 1.00 78.69 96 LYS A C 1
ATOM 761 O O . LYS A 1 96 ? 16.424 0.127 -15.826 1.00 78.69 96 LYS A O 1
ATOM 766 N N . PRO A 1 97 ? 18.664 0.104 -15.682 1.00 76.69 97 PRO A N 1
ATOM 767 C CA . PRO A 1 97 ? 18.715 -0.181 -14.239 1.00 76.69 97 PRO A CA 1
ATOM 768 C C . PRO A 1 97 ? 17.904 0.826 -13.410 1.00 76.69 97 PRO A C 1
ATOM 770 O O . PRO A 1 97 ? 17.301 0.481 -12.395 1.00 76.69 97 PRO A O 1
ATOM 773 N N . LEU A 1 98 ? 17.829 2.072 -13.890 1.00 79.81 98 LEU A N 1
ATOM 774 C CA . LEU A 1 98 ? 17.051 3.136 -13.267 1.00 79.81 98 LEU A CA 1
ATOM 775 C C . LEU A 1 98 ? 15.549 2.808 -13.230 1.00 79.81 98 LEU A C 1
ATOM 777 O O . LEU A 1 98 ? 14.896 3.077 -12.228 1.00 79.81 98 LEU A O 1
ATOM 781 N N . ALA A 1 99 ? 15.007 2.188 -14.281 1.00 76.81 99 ALA A N 1
ATOM 782 C CA . ALA A 1 99 ? 13.595 1.817 -14.353 1.00 76.81 99 ALA A CA 1
ATOM 783 C C . ALA A 1 99 ? 13.189 0.867 -13.220 1.00 76.81 99 ALA A C 1
ATOM 785 O O . ALA A 1 99 ? 12.146 1.052 -12.599 1.00 76.81 99 ALA A O 1
ATOM 786 N N . HIS A 1 100 ? 14.044 -0.106 -12.898 1.00 79.06 100 HIS A N 1
ATOM 787 C CA . HIS A 1 100 ? 13.798 -1.043 -11.802 1.00 79.06 100 HIS A CA 1
ATOM 788 C C . HIS A 1 100 ? 13.810 -0.346 -10.442 1.00 79.06 100 HIS A C 1
ATOM 790 O O . HIS A 1 100 ? 12.980 -0.651 -9.590 1.00 79.06 100 HIS A O 1
ATOM 796 N N . LEU A 1 101 ? 14.720 0.614 -10.243 1.00 82.19 101 LEU A N 1
ATOM 797 C CA . LEU A 1 101 ? 14.796 1.382 -9.002 1.00 82.19 101 LEU A CA 1
ATOM 798 C C . LEU A 1 101 ? 13.586 2.311 -8.830 1.00 82.19 101 LEU A C 1
ATOM 800 O O . LEU A 1 101 ? 13.035 2.394 -7.735 1.00 82.19 101 LEU A O 1
ATOM 804 N N . LEU A 1 102 ? 13.150 2.979 -9.904 1.00 80.44 102 LEU A N 1
ATOM 805 C CA . LEU A 1 102 ? 11.936 3.801 -9.899 1.00 80.44 102 LEU A CA 1
ATOM 806 C C . LEU A 1 102 ? 10.684 2.951 -9.664 1.00 80.44 102 LEU A C 1
ATOM 808 O O . LEU A 1 102 ? 9.865 3.310 -8.828 1.00 80.44 102 LEU A O 1
ATOM 812 N N . SER A 1 103 ? 10.576 1.791 -10.313 1.00 77.81 103 SER A N 1
ATOM 813 C CA . SER A 1 103 ? 9.450 0.872 -10.116 1.00 77.81 103 SER A CA 1
ATOM 814 C C . SER A 1 103 ? 9.406 0.298 -8.691 1.00 77.81 103 SER A C 1
ATOM 816 O O . SER A 1 103 ? 8.331 0.184 -8.095 1.00 77.81 103 SER A O 1
ATOM 818 N N . PHE A 1 104 ? 10.571 0.003 -8.102 1.00 82.12 104 PHE A N 1
ATOM 819 C CA . PHE A 1 104 ? 10.681 -0.367 -6.690 1.00 82.12 104 PHE A CA 1
ATOM 820 C C . PHE A 1 104 ? 10.226 0.774 -5.777 1.00 82.12 104 PHE A C 1
ATOM 822 O O . PHE A 1 104 ? 9.447 0.555 -4.846 1.00 82.12 104 PHE A O 1
ATOM 829 N N . LEU A 1 105 ? 10.687 1.997 -6.056 1.00 83.50 105 LEU A N 1
ATOM 830 C CA . LEU A 1 105 ? 10.307 3.178 -5.292 1.00 83.50 105 LEU A CA 1
ATOM 831 C C . LEU A 1 105 ? 8.795 3.420 -5.362 1.00 83.50 105 LEU A C 1
ATOM 833 O O . LEU A 1 105 ? 8.195 3.684 -4.325 1.00 83.50 105 LEU A O 1
ATOM 837 N N . ASP A 1 106 ? 8.172 3.249 -6.528 1.00 78.88 106 ASP A N 1
ATOM 838 C CA . ASP A 1 106 ? 6.722 3.368 -6.705 1.00 78.88 106 ASP A CA 1
ATOM 839 C C . ASP A 1 106 ? 5.947 2.332 -5.875 1.00 78.88 106 ASP A C 1
ATOM 841 O O . ASP A 1 106 ? 4.967 2.675 -5.214 1.00 78.88 106 ASP A O 1
ATOM 845 N N . HIS A 1 107 ? 6.407 1.079 -5.809 1.00 80.25 107 HIS A N 1
ATOM 846 C CA . HIS A 1 107 ? 5.765 0.044 -4.984 1.00 80.25 107 HIS A CA 1
ATOM 847 C C . HIS A 1 107 ? 5.901 0.315 -3.485 1.00 80.25 107 HIS A C 1
ATOM 849 O O . HIS A 1 107 ? 4.979 0.072 -2.699 1.00 80.25 107 HIS A O 1
ATOM 855 N N . VAL A 1 108 ? 7.058 0.829 -3.078 1.00 82.31 108 VAL A N 1
ATOM 856 C CA . VAL A 1 108 ? 7.336 1.204 -1.696 1.00 82.31 108 VAL A CA 1
ATOM 857 C C . VAL A 1 108 ? 6.498 2.407 -1.265 1.00 82.31 108 VAL A C 1
ATOM 859 O O . VAL A 1 108 ? 5.907 2.383 -0.177 1.00 82.31 108 VAL A O 1
ATOM 862 N N . THR A 1 109 ? 6.431 3.456 -2.087 1.00 82.25 109 THR A N 1
ATOM 863 C CA . THR A 1 109 ? 5.634 4.657 -1.802 1.00 82.25 109 THR A CA 1
ATOM 864 C C . THR A 1 109 ? 4.148 4.317 -1.799 1.00 82.25 109 THR A C 1
ATOM 866 O O . THR A 1 109 ? 3.453 4.675 -0.844 1.00 82.25 109 THR A O 1
ATOM 869 N N . PHE A 1 110 ? 3.686 3.523 -2.772 1.00 80.38 110 PHE A N 1
ATOM 870 C CA . PHE A 1 110 ? 2.325 2.995 -2.829 1.00 80.38 110 PHE A CA 1
ATOM 871 C C . PHE A 1 110 ? 1.969 2.208 -1.564 1.00 80.38 110 PHE A C 1
ATOM 873 O O . PHE A 1 110 ? 0.984 2.518 -0.892 1.00 80.38 110 PHE A O 1
ATOM 880 N N . GLY A 1 111 ? 2.785 1.214 -1.192 1.00 78.00 111 GLY A N 1
ATOM 881 C CA . GLY A 1 111 ? 2.551 0.380 -0.011 1.00 78.00 111 GLY A CA 1
ATOM 882 C C . GLY A 1 111 ? 2.521 1.201 1.280 1.00 78.00 111 GLY A C 1
ATOM 883 O O . GLY A 1 111 ? 1.621 1.042 2.108 1.00 78.00 111 GLY A O 1
ATOM 884 N N . SER A 1 112 ? 3.457 2.142 1.428 1.00 82.75 112 SER A N 1
ATOM 885 C CA . SER A 1 112 ? 3.524 3.066 2.570 1.00 82.75 112 SER A CA 1
ATOM 886 C C . SER A 1 112 ? 2.261 3.918 2.693 1.00 82.75 112 SER A C 1
ATOM 888 O O . SER A 1 112 ? 1.681 4.032 3.777 1.00 82.75 112 SER A O 1
ATOM 890 N N . PHE A 1 113 ? 1.804 4.481 1.577 1.00 82.06 113 PHE A N 1
ATOM 891 C CA . PHE A 1 113 ? 0.634 5.346 1.536 1.00 82.06 113 PHE A CA 1
ATOM 892 C C . PHE A 1 113 ? -0.675 4.560 1.727 1.00 82.06 113 PHE A C 1
ATOM 894 O O . PHE A 1 113 ? -1.539 4.978 2.501 1.00 82.06 113 PHE A O 1
ATOM 901 N N . CYS A 1 114 ? -0.784 3.360 1.149 1.00 79.19 114 CYS A N 1
ATOM 902 C CA . CYS A 1 114 ? -1.897 2.441 1.385 1.00 79.19 114 CYS A CA 1
ATOM 903 C C . CYS A 1 114 ? -1.989 2.046 2.870 1.00 79.19 114 CYS A C 1
ATOM 905 O O . CYS A 1 114 ? -3.070 2.090 3.460 1.00 79.19 114 CYS A O 1
ATOM 907 N N . GLY A 1 115 ? -0.858 1.741 3.516 1.00 79.38 115 GLY A N 1
ATOM 908 C CA . GLY A 1 115 ? -0.805 1.441 4.949 1.00 79.38 115 GLY A CA 1
ATOM 909 C C . GLY A 1 115 ? -1.278 2.604 5.830 1.00 79.38 115 GLY A C 1
ATOM 910 O O . GLY A 1 115 ? -2.020 2.395 6.796 1.00 79.38 115 GLY A O 1
ATOM 911 N N . LEU A 1 116 ? -0.915 3.842 5.477 1.00 85.62 116 LEU A N 1
ATOM 912 C CA . LEU A 1 116 ? -1.403 5.049 6.154 1.00 85.62 116 LEU A CA 1
ATOM 913 C C . LEU A 1 116 ? -2.917 5.231 5.990 1.00 85.62 116 LEU A C 1
ATOM 915 O O . LEU A 1 116 ? -3.614 5.459 6.983 1.00 85.62 116 LEU A O 1
ATOM 919 N N . LEU A 1 117 ? -3.437 5.096 4.768 1.00 83.12 117 LEU A N 1
ATOM 920 C CA . LEU A 1 117 ? -4.866 5.240 4.487 1.00 83.12 117 LEU A CA 1
ATOM 921 C C . LEU A 1 117 ? -5.696 4.171 5.191 1.00 83.12 117 LEU A C 1
ATOM 923 O O . LEU A 1 117 ? -6.676 4.509 5.850 1.00 83.12 117 LEU A O 1
ATOM 927 N N . VAL A 1 118 ? -5.279 2.903 5.138 1.00 83.38 118 VAL A N 1
ATOM 928 C CA . VAL A 1 118 ? -5.937 1.813 5.873 1.00 83.38 118 VAL A CA 1
ATOM 929 C C . VAL A 1 118 ? -5.955 2.116 7.373 1.00 83.38 118 VAL A C 1
ATOM 931 O O . VAL A 1 118 ? -6.997 1.988 8.012 1.00 83.38 118 VAL A O 1
ATOM 934 N N . SER A 1 119 ? -4.839 2.588 7.937 1.00 83.19 119 SER A N 1
ATOM 935 C CA . SER A 1 119 ? -4.742 2.922 9.364 1.00 83.19 119 SER A CA 1
ATOM 936 C C . SER A 1 119 ? -5.677 4.067 9.785 1.00 83.19 119 SER A C 1
ATOM 938 O O . SER A 1 119 ? -6.270 4.029 10.869 1.00 83.19 119 SER A O 1
ATOM 940 N N . LYS A 1 120 ? -5.841 5.081 8.924 1.00 84.31 120 LYS A N 1
ATOM 941 C CA . LYS A 1 120 ? -6.680 6.259 9.191 1.00 84.31 120 LYS A CA 1
ATOM 942 C C . LYS A 1 120 ? -8.165 6.015 8.913 1.00 84.31 120 LYS A C 1
ATOM 944 O O . LYS A 1 120 ? -8.993 6.426 9.728 1.00 84.31 120 LYS A O 1
ATOM 949 N N . LEU A 1 121 ? -8.502 5.348 7.810 1.00 85.50 121 LEU A N 1
ATOM 950 C CA . LEU A 1 121 ? -9.877 5.144 7.334 1.00 85.50 121 LEU A CA 1
ATOM 951 C C . LEU A 1 121 ? -10.542 3.889 7.913 1.00 85.50 121 LEU A C 1
ATOM 953 O O . LEU A 1 121 ? -11.770 3.807 7.951 1.00 85.50 121 LEU A O 1
ATOM 957 N N . GLY A 1 122 ? -9.767 2.913 8.385 1.00 83.25 122 GLY A N 1
ATOM 958 C CA . GLY A 1 122 ? -10.325 1.720 9.010 1.00 83.25 122 GLY A CA 1
ATOM 959 C C . GLY A 1 122 ? -10.930 2.000 10.386 1.00 83.25 122 GLY A C 1
ATOM 960 O O . GLY A 1 122 ? -10.404 2.800 11.173 1.00 83.25 122 GLY A O 1
ATOM 961 N N . ASP A 1 123 ? -12.056 1.344 10.658 1.00 85.06 123 ASP A N 1
ATOM 962 C CA . ASP A 1 123 ? -12.700 1.291 11.971 1.00 85.06 123 ASP A CA 1
ATOM 963 C C . ASP A 1 123 ? -11.795 0.570 12.976 1.00 85.06 123 ASP A C 1
ATOM 965 O O . ASP A 1 123 ? -11.080 -0.369 12.624 1.00 85.06 123 ASP A O 1
ATOM 969 N N . ASP A 1 124 ? -11.813 1.000 14.235 1.00 82.00 124 ASP A N 1
ATOM 970 C CA . ASP A 1 124 ? -10.912 0.449 15.239 1.00 82.00 124 ASP A CA 1
ATOM 971 C C . ASP A 1 124 ? -11.152 -1.037 15.516 1.00 82.00 124 ASP A C 1
ATOM 973 O O . ASP A 1 124 ? -10.198 -1.754 15.813 1.00 82.00 124 ASP A O 1
ATOM 977 N N . LEU A 1 125 ? -12.386 -1.510 15.321 1.00 81.56 125 LEU A N 1
ATOM 978 C CA . LEU A 1 125 ? -12.767 -2.916 15.450 1.00 81.56 125 LEU A CA 1
ATOM 979 C C . LEU A 1 125 ? -12.085 -3.821 14.415 1.00 81.56 125 LEU A C 1
ATOM 981 O O . LEU A 1 125 ? -11.982 -5.028 14.625 1.00 81.56 125 LEU A O 1
ATOM 985 N N . LEU A 1 126 ? -11.612 -3.262 13.295 1.00 75.50 126 LEU A N 1
ATOM 986 C CA . LEU A 1 126 ? -10.914 -4.037 12.271 1.00 75.50 126 LEU A CA 1
ATOM 987 C C . LEU A 1 126 ? -9.519 -4.477 12.706 1.00 75.50 126 LEU A C 1
ATOM 989 O O . LEU A 1 126 ? -9.027 -5.494 12.212 1.00 75.50 126 LEU A O 1
ATOM 993 N N . PHE A 1 127 ? -8.896 -3.725 13.608 1.00 78.88 127 PHE A N 1
ATOM 994 C CA . PHE A 1 127 ? -7.507 -3.906 13.988 1.00 78.88 127 PHE A CA 1
ATOM 995 C C . PHE A 1 127 ? -7.454 -4.493 15.391 1.00 78.88 127 PHE A C 1
ATOM 997 O O . PHE A 1 127 ? -7.759 -3.811 16.368 1.00 78.88 127 PHE A O 1
ATOM 1004 N N . SER A 1 128 ? -7.067 -5.766 15.485 1.00 60.62 128 SER A N 1
ATOM 1005 C CA . SER A 1 128 ? -6.878 -6.439 16.771 1.00 60.62 128 SER A CA 1
ATOM 1006 C C . SER A 1 128 ? -5.971 -5.606 17.686 1.00 60.62 128 SER A C 1
ATOM 1008 O O . SER A 1 128 ? -4.863 -5.230 17.294 1.00 60.62 128 SER A O 1
ATOM 1010 N N . LYS A 1 129 ? -6.413 -5.340 18.924 1.00 54.56 129 LYS A N 1
ATOM 1011 C CA . LYS A 1 129 ? -5.545 -4.853 20.006 1.00 54.56 129 LYS A CA 1
ATOM 1012 C C . LYS A 1 129 ? -4.632 -5.993 20.459 1.00 54.56 129 LYS A C 1
ATOM 1014 O O . LYS A 1 129 ? -4.824 -6.564 21.528 1.00 54.56 129 LYS A O 1
ATOM 1019 N N . THR A 1 130 ? -3.619 -6.339 19.677 1.00 50.00 130 THR A N 1
ATOM 1020 C CA . THR A 1 130 ? -2.614 -7.306 20.133 1.00 50.00 130 THR A CA 1
ATOM 1021 C C . THR A 1 130 ? -1.584 -6.599 21.014 1.00 50.00 130 THR A C 1
ATOM 1023 O O . THR A 1 130 ? -0.488 -6.320 20.553 1.00 50.00 130 THR A O 1
ATOM 1026 N N . GLN A 1 131 ? -1.990 -6.255 22.245 1.00 47.59 131 GLN A N 1
ATOM 1027 C CA . GLN A 1 131 ? -1.209 -6.200 23.499 1.00 47.59 131 GLN A CA 1
ATOM 1028 C C . GLN A 1 131 ? -2.154 -5.756 24.650 1.00 47.59 131 GLN A C 1
ATOM 1030 O O . GLN A 1 131 ? -2.013 -4.676 25.214 1.00 47.59 131 GLN A O 1
ATOM 1035 N N . SER A 1 132 ? -3.145 -6.571 25.017 1.00 41.09 132 SER A N 1
ATOM 1036 C CA . SER A 1 132 ? -3.540 -6.662 26.431 1.00 41.09 132 SER A CA 1
ATOM 1037 C C . SER A 1 132 ? -3.046 -8.025 26.887 1.00 41.09 132 SER A C 1
ATOM 1039 O O . SER A 1 132 ? -3.766 -9.017 26.835 1.00 41.09 132 SER A O 1
ATOM 1041 N N . LYS A 1 133 ? -1.748 -8.089 27.205 1.00 39.91 133 LYS A N 1
ATOM 1042 C CA . LYS A 1 133 ? -1.252 -9.160 28.062 1.00 39.91 133 LYS A CA 1
ATOM 1043 C C . LYS A 1 133 ? -1.917 -8.946 29.423 1.00 39.91 133 LYS A C 1
ATOM 1045 O O . LYS A 1 133 ? -1.716 -7.897 30.035 1.00 39.91 133 LYS A O 1
ATOM 1050 N N . LYS A 1 134 ? -2.785 -9.888 29.787 1.00 38.91 134 LYS A N 1
ATOM 1051 C CA . LYS A 1 134 ? -3.050 -10.249 31.180 1.00 38.91 134 LYS A CA 1
ATOM 1052 C C . LYS A 1 134 ? -1.769 -10.802 31.795 1.00 38.91 134 LYS A C 1
ATOM 1054 O O . LYS A 1 134 ? -0.981 -11.395 31.019 1.00 38.91 134 LYS A O 1
#